Protein AF-A0AA43LNJ8-F1 (afdb_monomer_lite)

Foldseek 3Di:
DDPDDPDDDDDDDDDDPVVVVVLVVVCVVVVHDSVVSVVVVVVCCVVVVPDPVDDPDDPVVVVVVVVVVVVVVVVVVVVCCVPPVVVVVVVVVVVVVVVVVVVVVVVVVVVVVVVVVVVVVVVVVVVVVVVVVVVVVVVVVVVVVVVVVVVVVVVVVVVVVD

Radius of gyration: 56.56 Å; chains: 1; bounding box: 108×54×140 Å

pLDDT: mean 90.85, std 11.25, range [42.19, 98.62]

Sequence (162 aa):
MKDEAPKIIYTTVSIDKETGRLVEKICKRYSLKKSEVVKLAFLYLDKAHINPADAPESVKSELAKINKRQDDIIRFIRHYEEEQLNPMIRTSHSIAVKFDTAVGILTEKVNLEINTSKDNLVNVLKKLDEHFGKIAVVINNQSASLDKLSATIDNHSRTINS

Secondary structure (DSSP, 8-state):
----------------HHHHHHHHHHHHHHT--HHHHHHHHHHHHHHTT--TTS----HHHHHHHHHHHHHHHHHHHHHHIIIIIHHHHHHHHHHHHHHHHHHHHHHHHHHHHHHHHHHHHHHHHHHHHHHHHHHHHHHHHHHHHHHHHHHHHHHHHHHH--

Structure (mmCIF, N/CA/C/O backbone):
data_AF-A0AA43LNJ8-F1
#
_entry.id   AF-A0AA43LNJ8-F1
#
loop_
_atom_site.group_PDB
_atom_site.id
_atom_site.type_symbol
_atom_site.label_atom_id
_atom_site.label_alt_id
_atom_site.label_comp_id
_atom_site.label_asym_id
_atom_site.label_entity_id
_atom_site.label_seq_id
_atom_site.pdbx_PDB_ins_code
_atom_site.Cartn_x
_atom_site.Cartn_y
_atom_site.Cartn_z
_atom_site.occupancy
_atom_site.B_iso_or_equiv
_atom_site.auth_seq_id
_atom_site.auth_comp_id
_atom_site.auth_asym_id
_atom_site.auth_atom_id
_atom_site.pdbx_PDB_model_num
ATOM 1 N N . MET A 1 1 ? -52.717 43.009 35.129 1.00 42.19 1 MET A N 1
ATOM 2 C CA . MET A 1 1 ? -52.643 41.548 34.918 1.00 42.19 1 MET A CA 1
ATOM 3 C C . MET A 1 1 ? -52.090 40.962 36.205 1.00 42.19 1 MET A C 1
ATOM 5 O O . MET A 1 1 ? -51.057 41.439 36.649 1.00 42.19 1 MET A O 1
ATOM 9 N N . LYS A 1 2 ? -52.848 40.101 36.896 1.00 44.09 2 LYS A N 1
ATOM 10 C CA . LYS A 1 2 ? -52.420 39.501 38.169 1.00 44.09 2 LYS A CA 1
ATOM 11 C C . LYS A 1 2 ? -51.477 38.340 37.849 1.00 44.09 2 LYS A C 1
ATOM 13 O O . LYS A 1 2 ? -51.895 37.431 37.142 1.00 44.09 2 LYS A O 1
ATOM 18 N N . ASP A 1 3 ? -50.248 38.393 38.351 1.00 50.62 3 ASP A N 1
ATOM 19 C CA . ASP A 1 3 ? -49.346 37.239 38.391 1.00 50.62 3 ASP A CA 1
ATOM 20 C C . ASP A 1 3 ? -49.903 36.225 39.402 1.00 50.62 3 ASP A C 1
ATOM 22 O O . ASP A 1 3 ? -49.818 36.425 40.616 1.00 50.62 3 ASP A O 1
ATOM 26 N N . GLU A 1 4 ? -50.531 35.156 38.912 1.00 56.31 4 GLU A N 1
ATOM 27 C CA . GLU A 1 4 ? -50.859 33.990 39.732 1.00 56.31 4 GLU A CA 1
ATOM 28 C C . GLU A 1 4 ? -49.613 33.110 39.860 1.00 56.31 4 GLU A C 1
ATOM 30 O O . GLU A 1 4 ? -49.145 32.511 38.893 1.00 56.31 4 GLU A O 1
ATOM 35 N N . ALA A 1 5 ? -49.062 33.033 41.073 1.00 60.59 5 ALA A N 1
ATOM 36 C CA . ALA A 1 5 ? -47.968 32.123 41.382 1.00 60.59 5 ALA A CA 1
ATOM 37 C C . ALA A 1 5 ? -48.383 30.660 41.102 1.00 60.59 5 ALA A C 1
ATOM 39 O O . ALA A 1 5 ? -49.516 30.278 41.419 1.00 60.59 5 ALA A O 1
ATOM 40 N N . PRO A 1 6 ? -47.488 29.814 40.556 1.00 60.69 6 PRO A N 1
ATOM 41 C CA . PRO A 1 6 ? -47.814 28.429 40.238 1.00 60.69 6 PRO A CA 1
ATOM 42 C C . PRO A 1 6 ? -48.242 27.672 41.502 1.00 60.69 6 PRO A C 1
ATOM 44 O O . PRO A 1 6 ? -47.486 27.533 42.465 1.00 60.69 6 PRO A O 1
ATOM 47 N N . LYS A 1 7 ? -49.485 27.184 41.500 1.00 58.19 7 LYS A N 1
ATOM 48 C CA . LYS A 1 7 ? -50.092 26.446 42.610 1.00 58.19 7 LYS A CA 1
ATOM 49 C C . LYS A 1 7 ? -49.457 25.057 42.706 1.00 58.19 7 LYS A C 1
ATOM 51 O O . LYS A 1 7 ? -49.837 24.144 41.980 1.00 58.19 7 LYS A O 1
ATOM 56 N N . ILE A 1 8 ? -48.480 24.894 43.597 1.00 65.19 8 ILE A N 1
ATOM 57 C CA . ILE A 1 8 ? -47.869 23.587 43.875 1.00 65.19 8 ILE A CA 1
ATOM 58 C C . ILE A 1 8 ? -48.909 22.721 44.598 1.00 65.19 8 ILE A C 1
ATOM 60 O O . ILE A 1 8 ? -49.256 22.979 45.751 1.00 65.19 8 ILE A O 1
ATOM 64 N N . ILE A 1 9 ? -49.435 21.710 43.906 1.00 77.69 9 ILE A N 1
ATOM 65 C CA . ILE A 1 9 ? -50.361 20.725 44.471 1.00 77.69 9 ILE A CA 1
ATOM 66 C C . ILE A 1 9 ? -49.524 19.654 45.170 1.00 77.69 9 ILE A C 1
ATOM 68 O O . ILE A 1 9 ? -48.707 18.986 44.541 1.00 77.69 9 ILE A O 1
ATOM 72 N N . TYR A 1 10 ? -49.709 19.502 46.480 1.00 77.44 10 TYR A N 1
ATOM 73 C CA . TYR A 1 10 ? -49.045 18.452 47.247 1.00 77.44 10 TYR A CA 1
ATOM 74 C C . TYR A 1 10 ? -49.864 17.164 47.189 1.00 77.44 10 TYR A C 1
ATOM 76 O O . TYR A 1 10 ? -51.067 17.172 47.448 1.00 77.44 10 TYR A O 1
ATOM 84 N N . THR A 1 11 ? -49.198 16.051 46.892 1.00 80.38 11 THR A N 1
ATOM 85 C CA . THR A 1 11 ? -49.793 14.711 46.912 1.00 80.38 11 THR A CA 1
ATOM 86 C C . THR A 1 11 ? -49.076 13.859 47.950 1.00 80.38 11 THR A C 1
ATOM 88 O O . THR A 1 11 ? -47.846 13.841 48.008 1.00 80.38 11 THR A O 1
ATOM 91 N N . THR A 1 12 ? -49.844 13.156 48.780 1.00 83.00 12 THR A N 1
ATOM 92 C CA . THR A 1 12 ? -49.314 12.261 49.812 1.00 83.00 12 THR A CA 1
ATOM 93 C C . THR A 1 12 ? -49.263 10.836 49.278 1.00 83.00 12 THR A C 1
ATOM 95 O O . THR A 1 12 ? -50.269 10.326 48.792 1.00 83.00 12 THR A O 1
ATOM 98 N N . VAL A 1 13 ? -48.109 10.181 49.411 1.00 84.06 13 VAL A N 1
ATOM 99 C CA . VAL A 1 13 ? -47.935 8.752 49.120 1.00 84.06 13 VAL A CA 1
ATOM 100 C C . VAL A 1 13 ? -47.448 8.063 50.388 1.00 84.06 13 VAL A C 1
ATOM 102 O O . VAL A 1 13 ? -46.469 8.494 51.000 1.00 84.06 13 VAL A O 1
ATOM 105 N N . SER A 1 14 ? -48.140 7.004 50.800 1.00 87.62 14 SER A N 1
ATOM 106 C CA . SER A 1 14 ? -47.739 6.176 51.937 1.00 87.62 14 SER A CA 1
ATOM 107 C C . SER A 1 14 ? -46.812 5.059 51.465 1.00 87.62 14 SER A C 1
ATOM 109 O O . SER A 1 14 ? -47.103 4.391 50.478 1.00 87.62 14 SER A O 1
ATOM 111 N N . ILE A 1 15 ? -45.706 4.850 52.179 1.00 89.19 15 ILE A N 1
ATOM 112 C CA . ILE A 1 15 ? -44.756 3.757 51.935 1.00 89.19 15 ILE A CA 1
ATOM 113 C C . ILE A 1 15 ? -44.777 2.778 53.107 1.00 89.19 15 ILE A C 1
ATOM 115 O O . ILE A 1 15 ? -45.062 3.165 54.244 1.00 89.19 15 ILE A O 1
ATOM 119 N N . ASP A 1 16 ? -44.469 1.513 52.840 1.00 94.00 16 ASP A N 1
ATOM 120 C CA . ASP A 1 16 ? -44.362 0.488 53.871 1.00 94.00 16 ASP A CA 1
ATOM 121 C C . ASP A 1 16 ? -43.117 0.698 54.763 1.00 94.00 16 ASP A C 1
ATOM 123 O O . ASP A 1 16 ? -42.213 1.497 54.481 1.00 94.00 16 ASP A O 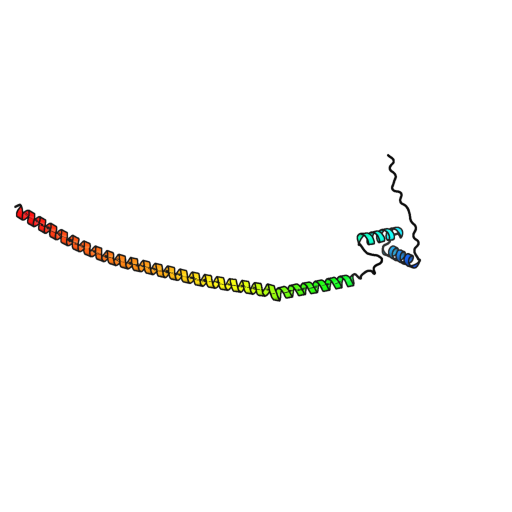1
ATOM 127 N N . LYS A 1 17 ? -43.066 -0.034 55.880 1.00 92.00 17 LYS A N 1
ATOM 128 C CA . LYS A 1 17 ? -41.992 0.102 56.875 1.00 92.00 17 LYS A CA 1
ATOM 129 C C . LYS A 1 17 ? -40.624 -0.352 56.354 1.00 92.00 17 LYS A C 1
ATOM 131 O O . LYS A 1 17 ? -39.615 0.167 56.829 1.00 92.00 17 LYS A O 1
ATOM 136 N N . GLU A 1 18 ? -40.555 -1.306 55.431 1.00 92.38 18 GLU A N 1
ATOM 137 C CA . GLU A 1 18 ? -39.290 -1.792 54.870 1.00 92.38 18 GLU A CA 1
ATOM 138 C C . GLU A 1 18 ? -38.701 -0.774 53.896 1.00 92.38 18 GLU A C 1
ATOM 140 O O . GLU A 1 18 ? -37.540 -0.379 54.048 1.00 92.38 18 GLU A O 1
ATOM 145 N N . THR A 1 19 ? -39.525 -0.245 52.990 1.00 88.75 19 THR A N 1
ATOM 146 C CA . THR A 1 19 ? -39.137 0.845 52.085 1.00 88.75 19 THR A CA 1
ATOM 147 C C . THR A 1 19 ? -38.721 2.090 52.873 1.00 88.75 19 THR A C 1
ATOM 149 O O . THR A 1 19 ? -37.694 2.706 52.580 1.00 88.75 19 THR A O 1
ATOM 152 N N . GLY A 1 20 ? -39.440 2.420 53.953 1.00 90.94 20 GLY A N 1
A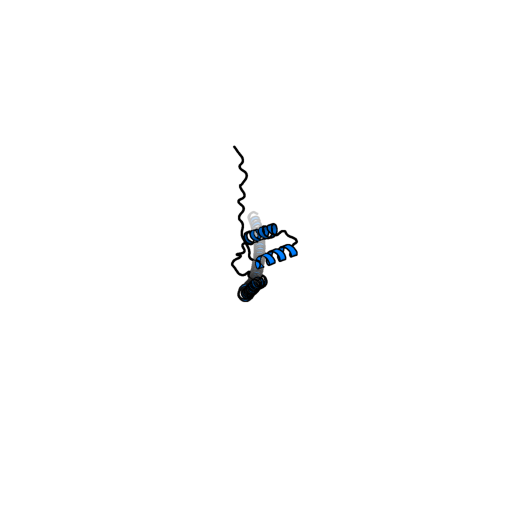TOM 153 C CA . GLY A 1 20 ? -39.067 3.509 54.860 1.00 90.94 20 GLY A CA 1
ATOM 154 C C . GLY A 1 20 ? -37.678 3.340 55.494 1.00 90.94 20 GLY A C 1
ATOM 155 O O . GLY A 1 20 ? -36.911 4.305 55.560 1.00 90.94 20 GLY A O 1
ATOM 156 N N . ARG A 1 21 ? -37.306 2.116 55.899 1.00 93.44 21 ARG A N 1
ATOM 157 C CA . ARG A 1 21 ? -35.960 1.809 56.424 1.00 93.44 21 ARG A CA 1
ATOM 158 C C . ARG A 1 21 ? -34.876 1.963 55.358 1.00 93.44 21 ARG A C 1
ATOM 160 O O . ARG A 1 21 ? -33.777 2.420 55.679 1.00 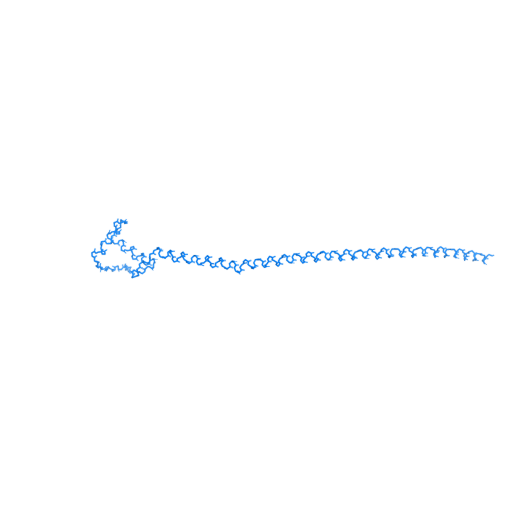93.44 21 ARG A O 1
ATOM 167 N N . LEU A 1 22 ? -35.162 1.600 54.106 1.00 91.06 22 LEU A N 1
ATOM 168 C CA . LEU A 1 22 ? -34.226 1.777 52.992 1.00 91.06 22 LEU A CA 1
ATOM 169 C C . LEU A 1 22 ? -33.923 3.264 52.768 1.00 91.06 22 LEU A C 1
ATOM 171 O O . LEU A 1 22 ? -32.754 3.652 52.706 1.00 91.06 22 LEU A O 1
ATOM 175 N N . VAL A 1 23 ? -34.968 4.098 52.735 1.00 91.06 23 VAL A N 1
ATOM 176 C CA . VAL A 1 23 ? -34.829 5.557 52.626 1.00 91.06 23 VAL A CA 1
ATOM 177 C C . VAL A 1 23 ? -34.000 6.095 53.791 1.00 91.06 23 VAL A C 1
ATOM 179 O O . VAL A 1 23 ? -33.053 6.842 53.570 1.00 91.06 23 VAL A O 1
ATOM 182 N N . GLU A 1 24 ? -34.264 5.661 55.027 1.00 91.56 24 GLU A N 1
ATOM 183 C CA . GLU A 1 24 ? -33.464 6.067 56.191 1.00 91.56 24 GLU A CA 1
ATOM 184 C C . GLU A 1 24 ? -31.993 5.647 56.103 1.00 91.56 24 GLU A C 1
ATOM 186 O O . GLU A 1 24 ? -31.113 6.417 56.491 1.00 91.56 24 GLU A O 1
ATOM 191 N N . LYS A 1 25 ? -31.700 4.456 55.572 1.00 94.50 25 LYS A N 1
ATOM 192 C CA . LYS A 1 25 ? -30.325 3.988 55.356 1.00 94.50 25 LYS A CA 1
ATOM 193 C C . LYS A 1 25 ? -29.581 4.875 54.356 1.00 94.50 25 LYS A C 1
ATOM 195 O O . LYS A 1 25 ? -28.413 5.189 54.579 1.00 94.50 25 LYS A O 1
ATOM 200 N N . ILE A 1 26 ? -30.248 5.291 53.280 1.00 91.69 26 ILE A N 1
ATOM 201 C CA . ILE A 1 26 ? -29.692 6.206 52.272 1.00 91.69 26 ILE A CA 1
ATOM 202 C C . ILE A 1 26 ? -29.499 7.603 52.873 1.00 91.69 26 ILE A C 1
ATOM 204 O O . ILE A 1 26 ? -28.412 8.166 52.750 1.00 91.69 26 ILE A O 1
ATOM 208 N N . CYS A 1 27 ? -30.496 8.115 53.604 1.00 92.94 27 CYS A N 1
ATOM 209 C CA . CYS A 1 27 ? -30.404 9.385 54.328 1.00 92.94 27 CYS A CA 1
ATOM 210 C C . CYS A 1 27 ? -29.201 9.413 55.280 1.00 92.94 27 CYS A C 1
ATOM 212 O O . CYS A 1 27 ? -28.470 10.395 55.297 1.00 92.94 27 CYS A O 1
ATOM 214 N N . LYS A 1 28 ? -28.958 8.332 56.037 1.00 94.62 28 LYS A N 1
ATOM 215 C CA . LYS A 1 28 ? -27.797 8.220 56.937 1.00 94.62 28 LYS A CA 1
ATOM 216 C C . LYS A 1 28 ? -26.468 8.139 56.188 1.00 94.62 28 LYS A C 1
ATOM 218 O O . LYS A 1 28 ? -25.499 8.738 56.631 1.00 94.62 28 LYS A O 1
ATOM 223 N N . ARG A 1 29 ? -26.407 7.401 55.072 1.00 94.44 29 ARG A N 1
ATOM 224 C CA . ARG A 1 29 ? -25.170 7.214 54.291 1.00 94.44 29 ARG A CA 1
ATOM 225 C C . ARG A 1 29 ? -24.671 8.519 53.674 1.00 94.44 29 ARG A C 1
ATOM 227 O O . ARG A 1 29 ? -23.469 8.746 53.647 1.00 94.44 29 ARG A O 1
ATOM 234 N N . TYR A 1 30 ? -25.588 9.332 53.159 1.00 93.25 30 TYR A N 1
ATOM 235 C CA . TYR A 1 30 ? -25.255 10.559 52.434 1.00 93.25 30 TYR A CA 1
ATOM 236 C C . TYR A 1 30 ? -25.576 11.837 53.222 1.00 93.25 30 TYR A C 1
ATOM 238 O O . TYR A 1 30 ? -25.419 12.927 52.687 1.00 93.25 30 TYR A O 1
ATOM 246 N N . SER A 1 31 ? -26.015 11.718 54.480 1.00 92.06 31 SER A N 1
ATOM 247 C CA . SER A 1 31 ? -26.408 12.843 55.347 1.00 92.06 31 SER A CA 1
ATOM 248 C C . SER A 1 31 ? -27.488 13.750 54.738 1.00 92.06 31 SER A C 1
ATOM 250 O O . SER A 1 31 ? -27.439 14.971 54.867 1.00 92.06 31 SER A O 1
ATOM 252 N N . LEU A 1 32 ? -28.484 13.151 54.080 1.00 92.69 32 LEU A N 1
ATOM 253 C CA . LEU A 1 32 ? -29.558 13.859 53.374 1.00 92.69 32 LEU A CA 1
ATOM 254 C C . LEU A 1 32 ? -30.899 13.753 54.108 1.00 92.69 32 LEU A C 1
ATOM 256 O O . LEU A 1 32 ? -31.184 12.772 54.800 1.00 92.69 32 LEU A O 1
ATOM 260 N N . LYS A 1 33 ? -31.770 14.754 53.924 1.00 92.62 33 LYS A N 1
ATOM 261 C CA . LYS A 1 33 ? -33.150 14.713 54.439 1.00 92.62 33 LYS A CA 1
ATOM 262 C C . LYS A 1 33 ? -34.008 13.769 53.592 1.00 92.62 33 LYS A C 1
ATOM 264 O O . LYS A 1 33 ? -33.819 13.665 52.383 1.00 92.62 33 LYS A O 1
ATOM 269 N N . LYS A 1 34 ? -35.029 13.148 54.199 1.00 89.25 34 LYS A N 1
ATOM 270 C CA . LYS A 1 34 ? -35.951 12.223 53.499 1.00 89.25 34 LYS A CA 1
ATOM 271 C C . LYS A 1 34 ? -36.578 12.853 52.247 1.00 89.25 34 LYS A C 1
ATOM 273 O O . LYS A 1 34 ? -36.621 12.220 51.201 1.00 89.25 34 LYS A O 1
ATOM 278 N N . SER A 1 35 ? -37.011 14.111 52.335 1.00 86.88 35 SER A N 1
ATOM 279 C CA . SER A 1 35 ? -37.593 14.845 51.204 1.00 86.88 35 SER A CA 1
ATOM 280 C C . SER A 1 35 ? -36.596 15.113 50.072 1.00 86.88 35 SER A C 1
ATOM 282 O O . SER A 1 35 ? -36.989 15.177 48.911 1.00 86.88 35 SER A O 1
ATOM 284 N N . GLU A 1 36 ? -35.315 15.262 50.394 1.00 89.19 36 GLU A N 1
ATOM 285 C CA . GLU A 1 36 ? -34.249 15.541 49.433 1.00 89.19 36 GLU A CA 1
ATOM 286 C C . GLU A 1 36 ? -33.809 14.272 48.703 1.00 89.19 36 GLU A C 1
ATOM 288 O O . GLU A 1 36 ? -33.701 14.283 47.481 1.00 89.19 36 GLU A O 1
ATOM 293 N N . VAL A 1 37 ? -33.683 13.154 49.427 1.00 90.75 37 VAL A N 1
ATOM 294 C CA . VAL A 1 37 ? -33.419 11.834 48.833 1.00 90.75 37 VAL A CA 1
ATOM 295 C C . VAL A 1 37 ? -34.495 11.467 47.817 1.00 90.75 37 VAL A C 1
ATOM 297 O O . VAL A 1 37 ? -34.165 11.025 46.722 1.00 90.75 37 VAL A O 1
ATOM 300 N N . VAL A 1 38 ? -35.772 11.692 48.141 1.00 90.00 38 VAL A N 1
ATOM 301 C CA . VAL A 1 38 ? -36.882 11.387 47.227 1.00 90.00 38 VAL A CA 1
ATOM 302 C C . VAL A 1 38 ? -36.812 12.254 45.965 1.00 90.00 38 VAL A C 1
ATOM 304 O O . VAL A 1 38 ? -36.895 11.722 44.861 1.00 90.00 38 VAL A O 1
ATOM 307 N N . LYS A 1 39 ? -36.587 13.570 46.101 1.00 90.31 39 LYS A N 1
ATOM 308 C CA . LYS A 1 39 ? -36.425 14.470 44.944 1.00 90.31 39 LYS A CA 1
ATOM 309 C C . LYS A 1 39 ? -35.251 14.060 44.055 1.00 90.31 39 LYS A C 1
ATOM 311 O O . LYS A 1 39 ? -35.406 13.992 42.839 1.00 90.31 39 LYS A O 1
ATOM 316 N N . LEU A 1 40 ? -34.094 13.780 44.655 1.00 91.00 40 LEU A N 1
ATOM 317 C CA . LEU A 1 40 ? -32.891 13.383 43.926 1.00 91.00 40 LEU A CA 1
ATOM 318 C C . LEU A 1 40 ? -33.045 12.014 43.263 1.00 91.00 40 LEU A C 1
ATOM 320 O O . LEU A 1 40 ? -32.561 11.842 42.152 1.00 91.00 40 LEU A O 1
ATOM 324 N N . ALA A 1 41 ? -33.740 11.067 43.895 1.00 90.50 41 ALA A N 1
ATOM 325 C CA . ALA A 1 41 ? -33.994 9.751 43.319 1.00 90.50 41 ALA A CA 1
ATOM 326 C C . ALA A 1 41 ? -34.845 9.845 42.046 1.00 90.50 41 ALA A C 1
ATOM 328 O O . ALA A 1 41 ? -34.451 9.305 41.018 1.00 90.50 41 ALA A O 1
ATOM 329 N N . PHE A 1 42 ? -35.961 10.582 42.074 1.00 89.56 42 PHE A N 1
ATOM 330 C CA . PHE A 1 42 ? -36.781 10.777 40.873 1.00 89.56 42 PHE A CA 1
ATOM 331 C C . PHE A 1 42 ? -36.041 11.561 39.786 1.00 89.56 42 PHE A C 1
ATOM 333 O O . PHE A 1 42 ? -36.104 11.186 38.620 1.00 89.56 42 PHE A O 1
ATOM 340 N N . LEU A 1 43 ? -35.278 12.593 40.164 1.00 91.12 43 LEU A N 1
ATOM 341 C CA . LEU A 1 43 ? -34.443 13.330 39.215 1.00 91.12 43 LEU A CA 1
ATOM 342 C C . LEU A 1 43 ? -33.356 12.438 38.596 1.00 91.12 43 LEU A C 1
ATOM 344 O O . LEU A 1 43 ? -33.018 12.606 37.430 1.00 91.12 43 LEU A O 1
ATOM 348 N N . TYR A 1 44 ? -32.797 11.505 39.367 1.00 89.88 44 TYR A N 1
ATOM 349 C CA . TYR A 1 44 ? -31.807 10.550 38.884 1.00 89.88 44 TYR A CA 1
ATOM 350 C C . TYR A 1 44 ? -32.426 9.547 37.911 1.00 89.88 44 TYR A C 1
ATOM 352 O O . TYR A 1 44 ? -31.844 9.324 36.860 1.00 89.88 44 TYR A O 1
ATOM 360 N N . LEU A 1 45 ? -33.606 8.995 38.214 1.00 89.25 45 LEU A N 1
ATOM 361 C CA . LEU A 1 45 ? -34.320 8.096 37.299 1.00 89.25 45 LEU A CA 1
ATOM 362 C C . LEU A 1 45 ? -34.618 8.778 35.957 1.00 89.25 45 LEU A C 1
ATOM 364 O O . LEU A 1 45 ? -34.348 8.197 34.909 1.00 89.25 45 LEU A O 1
ATOM 368 N N . ASP A 1 46 ? -35.101 10.023 36.003 1.00 87.19 46 ASP A N 1
ATOM 369 C CA . ASP A 1 46 ? -35.413 10.823 34.815 1.00 87.19 46 ASP A CA 1
ATOM 370 C C . ASP A 1 46 ? -34.152 11.149 33.997 1.00 87.19 46 ASP A C 1
ATOM 372 O O . ASP A 1 46 ? -34.079 10.853 32.805 1.00 87.19 46 ASP A O 1
ATOM 376 N N . LYS A 1 47 ? -33.102 11.669 34.650 1.00 89.25 47 LYS A N 1
ATOM 377 C CA . LYS A 1 47 ? -31.850 12.057 33.977 1.00 89.25 47 LYS A CA 1
ATOM 378 C C . LYS A 1 47 ? -31.002 10.881 33.501 1.00 89.25 47 LYS A C 1
ATOM 380 O O . LYS A 1 47 ? -30.284 11.023 32.518 1.00 89.25 47 LYS A O 1
ATOM 385 N N . ALA A 1 48 ? -31.015 9.763 34.221 1.00 84.81 48 ALA A N 1
ATOM 386 C CA . ALA A 1 48 ? -30.263 8.565 33.857 1.00 84.81 48 ALA A CA 1
ATOM 387 C C . ALA A 1 48 ? -31.061 7.632 32.932 1.00 84.81 48 ALA A C 1
ATOM 389 O O . ALA A 1 48 ? -30.528 6.601 32.528 1.00 84.81 48 ALA A O 1
ATOM 390 N N . HIS A 1 49 ? -32.315 7.980 32.610 1.00 82.81 49 HIS A N 1
ATOM 391 C CA . HIS A 1 49 ? -33.232 7.169 31.806 1.00 82.81 49 HIS A CA 1
ATOM 392 C C . HIS A 1 49 ? -33.344 5.716 32.306 1.00 82.81 49 HIS A C 1
ATOM 394 O O . HIS A 1 49 ? -33.395 4.773 31.519 1.00 82.81 49 HIS A O 1
ATOM 400 N N . ILE A 1 50 ? -33.364 5.531 33.631 1.00 83.75 50 ILE A N 1
ATOM 401 C CA . ILE A 1 50 ? -33.446 4.210 34.266 1.00 83.75 50 ILE A CA 1
ATOM 402 C C . ILE A 1 50 ? -34.912 3.864 34.502 1.00 83.75 50 ILE A C 1
ATOM 404 O O . ILE A 1 50 ? -35.628 4.610 35.170 1.00 83.75 50 ILE A O 1
ATOM 408 N N . ASN A 1 51 ? -35.339 2.697 34.020 1.00 83.38 51 ASN A N 1
ATOM 409 C CA . ASN A 1 51 ? -36.651 2.153 34.334 1.00 83.38 51 ASN A CA 1
ATOM 410 C C . ASN A 1 51 ? -36.633 1.501 35.731 1.00 83.38 51 ASN A C 1
ATOM 412 O O . ASN A 1 51 ? -35.977 0.476 35.906 1.00 83.38 51 ASN A O 1
ATOM 416 N N . PRO A 1 52 ? -37.353 2.039 36.732 1.00 82.44 52 PRO A N 1
ATOM 417 C CA . PRO A 1 52 ? -37.381 1.462 38.076 1.00 82.44 52 PRO A CA 1
ATOM 418 C C . PRO A 1 52 ? -38.114 0.111 38.154 1.00 82.44 52 PRO A C 1
ATOM 420 O O . PRO A 1 52 ? -38.027 -0.551 39.187 1.00 82.44 52 PRO A O 1
ATOM 423 N N . ALA A 1 53 ? -38.847 -0.289 37.106 1.00 80.19 53 ALA A N 1
ATOM 424 C CA . ALA A 1 53 ? -39.483 -1.603 37.016 1.00 80.19 53 ALA A CA 1
ATOM 425 C C . ALA A 1 53 ? -38.528 -2.701 36.519 1.00 80.19 53 ALA A C 1
ATOM 427 O O . ALA A 1 53 ? -38.766 -3.877 36.795 1.00 80.19 53 ALA A O 1
ATOM 428 N N . ASP A 1 54 ? -37.452 -2.329 35.820 1.00 77.44 54 ASP A N 1
ATOM 429 C CA . ASP A 1 54 ? -36.456 -3.284 35.348 1.00 77.44 54 ASP A CA 1
ATOM 430 C C . ASP A 1 54 ? -35.446 -3.566 36.460 1.00 77.44 54 ASP A C 1
ATOM 432 O O . ASP A 1 54 ? -34.985 -2.666 37.169 1.00 77.44 54 ASP A O 1
ATOM 436 N N . ALA A 1 55 ? -35.089 -4.841 36.628 1.00 71.19 55 ALA A N 1
ATOM 437 C CA . ALA A 1 55 ? -34.025 -5.205 37.549 1.00 71.19 55 ALA A CA 1
ATOM 438 C C . ALA A 1 55 ? -32.741 -4.475 37.114 1.00 71.19 55 ALA A C 1
ATOM 440 O O . ALA A 1 55 ? -32.382 -4.558 35.938 1.00 71.19 55 ALA A O 1
ATOM 441 N N . PRO A 1 56 ? -32.039 -3.770 38.020 1.00 66.69 56 PRO A N 1
ATOM 442 C CA . PRO A 1 56 ? -30.844 -3.033 37.644 1.00 66.69 56 PRO A CA 1
ATOM 443 C C . PRO A 1 56 ? -29.816 -4.011 37.070 1.00 66.69 56 PRO A C 1
ATOM 445 O O . PRO A 1 56 ? -29.294 -4.865 37.796 1.00 66.69 56 PRO A O 1
ATOM 448 N N . GLU A 1 57 ? -29.530 -3.904 35.767 1.00 67.50 57 GLU A N 1
ATOM 449 C CA . GLU A 1 57 ? -28.449 -4.674 35.162 1.00 67.50 57 GLU A CA 1
ATOM 450 C C . GLU A 1 57 ? -27.153 -4.292 35.881 1.00 67.50 57 GLU A C 1
ATOM 452 O O . GLU A 1 57 ? -26.800 -3.120 36.038 1.00 67.50 57 GLU A O 1
ATOM 457 N N . SER A 1 58 ? -26.454 -5.297 36.407 1.00 78.38 58 SER A N 1
ATOM 458 C CA . SER A 1 58 ? -25.229 -5.050 37.155 1.00 78.38 58 SER A CA 1
ATOM 459 C C . SER A 1 58 ? -24.211 -4.384 36.233 1.00 78.38 58 SER A C 1
ATOM 461 O O . SER A 1 58 ? -23.940 -4.904 35.150 1.00 78.38 58 SER A O 1
ATOM 463 N N . VAL A 1 59 ? -23.564 -3.307 36.691 1.00 78.69 59 VAL A N 1
ATOM 464 C CA . VAL A 1 59 ? -22.440 -2.654 35.987 1.00 78.69 59 VAL A CA 1
ATOM 465 C C . VAL A 1 59 ? -21.395 -3.681 35.526 1.00 78.69 59 VAL A C 1
ATOM 467 O O . VAL A 1 59 ? -20.820 -3.563 34.450 1.00 78.69 59 VAL A O 1
ATOM 470 N N . LYS A 1 60 ? -21.202 -4.755 36.302 1.00 84.31 60 LYS A N 1
ATOM 471 C CA . LYS A 1 60 ? -20.321 -5.876 35.953 1.00 84.31 60 LYS A CA 1
ATOM 472 C C . LYS A 1 60 ? -20.759 -6.617 34.682 1.00 84.31 60 LYS A C 1
ATOM 474 O O . LYS A 1 60 ? -19.907 -7.028 33.903 1.00 84.31 60 LYS A O 1
ATOM 479 N N . SER A 1 61 ? -22.063 -6.812 34.486 1.00 84.94 61 SER A N 1
ATOM 480 C CA . SER A 1 61 ? -22.611 -7.491 33.305 1.00 84.94 61 SER A CA 1
ATOM 481 C C . SER A 1 61 ? -22.512 -6.629 32.046 1.00 84.94 61 SER A C 1
ATOM 483 O O . SER A 1 61 ? -22.104 -7.138 31.005 1.00 84.94 61 SER A O 1
ATOM 485 N N . GLU A 1 62 ? -22.754 -5.323 32.158 1.00 86.00 62 GLU A N 1
ATOM 486 C CA . GLU A 1 62 ? -22.564 -4.367 31.061 1.00 86.00 62 GLU A CA 1
ATOM 487 C C . GLU A 1 62 ? -21.096 -4.286 30.629 1.00 86.00 62 GLU A C 1
ATOM 489 O O . GLU A 1 62 ? -20.780 -4.423 29.447 1.00 86.00 62 GLU A O 1
ATOM 494 N N . LEU A 1 63 ? -20.173 -4.191 31.592 1.00 90.12 63 LEU A N 1
ATOM 495 C CA . LEU A 1 63 ? -18.735 -4.236 31.312 1.00 90.12 63 LEU A CA 1
ATOM 496 C C . LEU A 1 63 ? -18.319 -5.547 30.633 1.00 90.12 63 LEU A C 1
ATOM 498 O O . LEU A 1 63 ? -17.515 -5.529 29.706 1.00 90.12 63 LEU A O 1
ATOM 502 N N . ALA A 1 64 ? -18.891 -6.683 31.039 1.00 91.81 64 ALA A N 1
ATOM 503 C CA . ALA A 1 64 ? -18.616 -7.964 30.391 1.00 91.81 64 ALA A CA 1
ATOM 504 C C . ALA A 1 64 ? -19.122 -8.008 28.936 1.00 91.81 64 ALA A C 1
ATOM 506 O O . ALA A 1 64 ? -18.408 -8.500 28.059 1.00 91.81 64 ALA A O 1
ATOM 507 N N . LYS A 1 65 ? -20.318 -7.465 28.654 1.00 92.75 65 LYS A N 1
ATOM 508 C CA . LYS A 1 65 ? -20.849 -7.343 27.284 1.00 92.75 65 LYS A CA 1
ATOM 509 C C . LYS A 1 65 ? -19.949 -6.446 26.424 1.00 92.75 65 LYS A C 1
ATOM 511 O O . LYS A 1 65 ? -19.654 -6.800 25.282 1.00 92.75 65 LYS A O 1
ATOM 516 N N . ILE A 1 66 ? -19.494 -5.314 26.967 1.00 94.38 66 ILE A N 1
ATOM 517 C CA . ILE A 1 66 ? -18.588 -4.381 26.278 1.00 94.38 66 ILE A CA 1
ATOM 518 C C . ILE A 1 66 ? -17.246 -5.051 25.976 1.00 94.38 66 ILE A C 1
ATOM 520 O O . ILE A 1 66 ? -16.812 -5.017 24.827 1.00 94.38 66 ILE A O 1
ATOM 524 N N . ASN A 1 67 ? -16.629 -5.714 26.956 1.00 94.88 67 ASN A N 1
ATOM 525 C CA . ASN A 1 67 ? -15.349 -6.402 26.766 1.00 94.88 67 ASN A CA 1
ATOM 526 C C . ASN A 1 67 ? -15.444 -7.485 25.687 1.00 94.88 67 ASN A C 1
ATOM 528 O O . ASN A 1 67 ? -14.604 -7.540 24.797 1.00 94.88 67 ASN A O 1
ATOM 532 N N . LYS A 1 68 ? -16.520 -8.282 25.689 1.00 96.56 68 LYS A N 1
ATOM 533 C CA . LYS A 1 68 ? -16.740 -9.286 24.642 1.00 96.56 68 LYS A CA 1
ATOM 534 C C . LYS A 1 68 ? -16.826 -8.653 23.248 1.00 96.56 68 LYS A C 1
ATOM 536 O O . LYS A 1 68 ? -16.222 -9.154 22.306 1.00 96.56 68 LYS A O 1
ATOM 541 N N . ARG A 1 69 ? -17.544 -7.532 23.114 1.00 97.00 69 ARG A N 1
ATOM 542 C CA . ARG A 1 69 ? -17.628 -6.791 21.842 1.00 97.00 69 ARG A CA 1
ATOM 543 C C . ARG A 1 69 ? -16.270 -6.233 21.419 1.00 97.00 69 ARG A C 1
ATOM 545 O O . ARG A 1 69 ? -15.965 -6.259 20.232 1.00 97.00 69 ARG A O 1
ATOM 552 N N . GLN A 1 70 ? -15.462 -5.748 22.361 1.00 98.31 70 GLN A N 1
ATOM 553 C CA . GLN A 1 70 ? -14.099 -5.299 22.075 1.00 98.31 70 GLN A CA 1
ATOM 554 C C . GLN A 1 70 ? -13.229 -6.450 21.567 1.00 98.31 70 GLN A C 1
ATOM 556 O O . GLN A 1 70 ? -12.574 -6.292 20.540 1.00 98.31 70 GLN A O 1
ATOM 561 N N . ASP A 1 71 ? -13.278 -7.615 22.214 1.00 98.31 71 ASP A N 1
ATOM 562 C CA . ASP A 1 71 ? -12.542 -8.804 21.774 1.00 98.31 71 ASP A CA 1
ATOM 563 C C . ASP A 1 71 ? -12.953 -9.240 20.363 1.00 98.31 71 ASP A C 1
ATOM 565 O O . ASP A 1 71 ? -12.103 -9.582 19.538 1.00 98.31 71 ASP A O 1
ATOM 569 N N . ASP A 1 72 ? -14.252 -9.198 20.061 1.00 98.12 72 ASP A N 1
ATOM 570 C CA . ASP A 1 72 ? -14.776 -9.530 18.737 1.00 98.12 72 ASP A CA 1
ATOM 571 C C . ASP A 1 72 ? -14.311 -8.522 17.670 1.00 98.12 72 ASP A C 1
ATOM 573 O O . ASP A 1 72 ? -13.911 -8.933 16.579 1.00 98.12 72 ASP A O 1
ATOM 577 N N . ILE A 1 73 ? -14.282 -7.222 17.987 1.00 98.31 73 ILE A N 1
ATOM 578 C CA . ILE A 1 73 ? -13.754 -6.176 17.094 1.00 98.31 73 ILE A CA 1
ATOM 579 C C . ILE A 1 73 ? -12.255 -6.370 16.852 1.00 98.31 73 ILE A C 1
ATOM 581 O O . ILE A 1 73 ? -11.808 -6.326 15.708 1.00 98.31 73 ILE A O 1
ATOM 585 N N . ILE A 1 74 ? -11.473 -6.621 17.905 1.00 98.25 74 ILE A N 1
ATOM 586 C CA . ILE A 1 74 ? -10.030 -6.869 17.785 1.00 98.25 74 ILE A CA 1
ATOM 587 C C . ILE A 1 74 ? -9.783 -8.094 16.901 1.00 98.25 74 ILE A C 1
ATOM 589 O O . ILE A 1 74 ? -8.914 -8.063 16.029 1.00 98.25 74 ILE A O 1
ATOM 593 N N . ARG A 1 75 ? -10.564 -9.164 17.091 1.00 98.44 75 ARG A N 1
ATOM 594 C CA . ARG A 1 75 ? -10.470 -10.373 16.267 1.00 98.44 75 ARG A CA 1
ATOM 595 C C . ARG A 1 75 ? -10.803 -10.088 14.806 1.00 98.44 75 ARG A C 1
ATOM 597 O O . ARG A 1 75 ? -10.084 -10.556 13.930 1.00 98.44 75 ARG A O 1
ATOM 604 N N . PHE A 1 76 ? -11.853 -9.310 14.549 1.00 98.25 76 PHE A N 1
ATOM 605 C CA . PHE A 1 76 ? -12.229 -8.903 13.198 1.00 98.25 76 PHE A CA 1
ATOM 606 C C . PHE A 1 76 ? -11.113 -8.110 12.507 1.00 98.25 76 PHE A C 1
ATOM 608 O O . PHE A 1 76 ? -10.762 -8.429 11.375 1.00 98.25 76 PHE A O 1
ATOM 615 N N . ILE A 1 77 ? -10.525 -7.124 13.195 1.00 98.31 77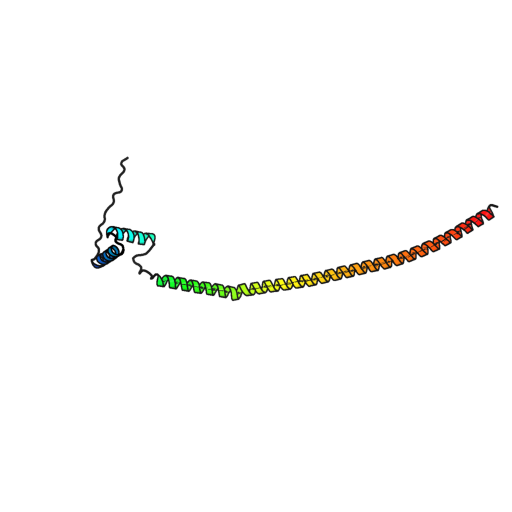 ILE A N 1
ATOM 616 C CA . ILE A 1 77 ? -9.441 -6.299 12.643 1.00 98.31 77 ILE A CA 1
ATOM 617 C C . ILE A 1 77 ? -8.242 -7.171 12.279 1.00 98.31 77 ILE A C 1
ATOM 619 O O . ILE A 1 77 ? -7.788 -7.114 11.142 1.00 98.31 77 ILE A O 1
ATOM 623 N N . ARG A 1 78 ? -7.783 -8.031 13.197 1.00 98.31 78 ARG A N 1
ATOM 624 C CA . ARG A 1 78 ? -6.643 -8.926 12.936 1.00 98.31 78 ARG A CA 1
ATOM 625 C C . ARG A 1 78 ? -6.899 -9.850 11.754 1.00 98.31 78 ARG A C 1
ATOM 627 O O . ARG A 1 78 ? -6.053 -9.973 10.879 1.00 98.31 78 ARG A O 1
ATOM 634 N N . HIS A 1 79 ? -8.087 -10.447 11.697 1.00 98.38 79 HIS A N 1
ATOM 635 C CA . HIS A 1 79 ? -8.458 -11.320 10.592 1.00 98.38 79 HIS A CA 1
ATOM 636 C C . HIS A 1 79 ? -8.473 -10.572 9.251 1.00 98.38 79 HIS A C 1
ATOM 638 O O . HIS A 1 79 ? -7.943 -11.066 8.261 1.00 98.38 79 HIS A O 1
ATOM 644 N N . TYR A 1 80 ? -9.025 -9.356 9.216 1.00 98.38 80 TYR A N 1
ATOM 645 C CA . TYR A 1 80 ? -9.019 -8.526 8.013 1.00 98.38 80 TYR A CA 1
ATOM 646 C C . TYR A 1 80 ? -7.600 -8.100 7.606 1.00 98.38 80 TYR A C 1
ATOM 648 O O . TYR A 1 80 ? -7.256 -8.109 6.423 1.00 98.38 80 TYR A O 1
ATOM 656 N N . GLU A 1 81 ? -6.757 -7.743 8.574 1.00 98.00 81 GLU A N 1
ATOM 657 C CA . GLU A 1 81 ? -5.359 -7.401 8.326 1.00 98.00 81 GLU A CA 1
ATOM 658 C C . GLU A 1 81 ? -4.592 -8.580 7.719 1.00 98.00 81 GLU A C 1
ATOM 660 O O . GLU A 1 81 ? -3.881 -8.412 6.728 1.00 98.00 81 GLU A O 1
ATOM 665 N N . GLU A 1 82 ? -4.758 -9.776 8.278 1.00 97.62 82 GLU A N 1
ATOM 666 C CA . GLU A 1 82 ? -4.090 -11.000 7.834 1.00 97.62 82 GLU A CA 1
ATOM 667 C C . GLU A 1 82 ? -4.560 -11.461 6.449 1.00 97.62 82 GLU A C 1
ATOM 669 O O . GLU A 1 82 ? -3.718 -11.713 5.582 1.00 97.62 82 GLU A O 1
ATOM 674 N N . GLU A 1 83 ? -5.874 -11.512 6.221 1.00 97.25 83 GLU A N 1
ATOM 675 C CA . GLU A 1 83 ? -6.461 -12.097 5.009 1.00 97.25 83 GLU A CA 1
ATOM 676 C C . GLU A 1 83 ? -6.574 -11.115 3.839 1.00 97.25 83 GLU A C 1
ATOM 678 O O . GLU A 1 83 ? -6.566 -11.537 2.684 1.00 97.25 83 GLU A O 1
ATOM 683 N N . GLN A 1 84 ? -6.696 -9.811 4.103 1.00 95.94 84 GLN A N 1
ATOM 684 C CA . GLN A 1 84 ? -6.970 -8.813 3.061 1.00 95.94 84 GLN A CA 1
ATOM 685 C C . GLN A 1 84 ? -5.857 -7.769 2.964 1.00 95.94 84 GLN A C 1
ATOM 687 O O . GLN A 1 84 ? -5.224 -7.622 1.913 1.00 95.94 84 GLN A O 1
ATOM 692 N N . LEU A 1 85 ? -5.573 -7.056 4.058 1.00 97.62 85 LEU A N 1
ATOM 693 C CA . LEU A 1 85 ? -4.682 -5.892 4.012 1.00 97.62 85 LEU A CA 1
ATOM 694 C C . LEU A 1 85 ? -3.224 -6.282 3.723 1.00 97.62 85 LEU A C 1
ATOM 696 O O . LEU A 1 85 ? -2.597 -5.727 2.820 1.00 97.62 85 LEU A O 1
ATOM 700 N N . ASN A 1 86 ? -2.686 -7.262 4.449 1.00 98.06 86 ASN A N 1
ATOM 701 C CA . ASN A 1 86 ? -1.299 -7.701 4.313 1.00 98.06 86 ASN A CA 1
ATOM 702 C C . ASN A 1 86 ? -0.997 -8.297 2.922 1.00 98.06 86 ASN A C 1
ATOM 704 O O . ASN A 1 86 ? 0.028 -7.935 2.332 1.00 98.06 86 ASN A O 1
ATOM 708 N N . PRO A 1 87 ? -1.848 -9.168 2.340 1.00 98.25 87 PRO A N 1
ATOM 709 C CA . PRO A 1 87 ? -1.693 -9.618 0.958 1.00 98.25 87 PRO A CA 1
ATOM 710 C C . PRO A 1 87 ? -1.727 -8.479 -0.061 1.00 98.25 87 PRO A C 1
ATOM 712 O O . PRO A 1 87 ? -0.922 -8.475 -0.996 1.00 98.25 87 PRO A O 1
ATOM 715 N N . MET A 1 88 ? -2.607 -7.492 0.126 1.00 98.31 88 MET A N 1
ATOM 716 C CA . MET A 1 88 ? -2.683 -6.332 -0.760 1.00 98.31 88 MET A CA 1
ATOM 717 C C . MET A 1 88 ? -1.394 -5.504 -0.701 1.00 98.31 88 MET A C 1
ATOM 719 O O . MET A 1 88 ? -0.834 -5.183 -1.746 1.00 98.31 88 MET A O 1
ATOM 723 N N . ILE A 1 89 ? -0.860 -5.243 0.498 1.00 98.06 89 ILE A N 1
ATOM 724 C CA . ILE A 1 89 ? 0.428 -4.552 0.678 1.00 98.06 89 ILE A CA 1
ATOM 725 C C . ILE A 1 89 ? 1.558 -5.315 -0.026 1.00 98.06 89 ILE A C 1
ATOM 727 O O . ILE A 1 89 ? 2.334 -4.718 -0.774 1.00 98.06 89 ILE A O 1
ATOM 731 N N . ARG A 1 90 ? 1.630 -6.642 0.152 1.00 97.88 90 ARG A N 1
ATOM 732 C CA . ARG A 1 90 ? 2.630 -7.489 -0.522 1.00 97.88 90 ARG A CA 1
ATOM 733 C C . ARG A 1 90 ? 2.499 -7.441 -2.042 1.00 97.88 90 ARG A C 1
ATOM 735 O O . ARG A 1 90 ? 3.508 -7.356 -2.741 1.00 97.88 90 ARG A O 1
ATOM 742 N N . THR A 1 91 ? 1.272 -7.470 -2.553 1.00 98.19 91 THR A N 1
ATOM 743 C CA . THR A 1 91 ? 0.997 -7.393 -3.992 1.00 98.19 91 THR A CA 1
ATOM 744 C C . THR A 1 91 ? 1.436 -6.043 -4.552 1.00 98.19 91 THR A C 1
ATOM 746 O O . THR A 1 91 ? 2.188 -6.010 -5.523 1.00 98.19 91 THR A O 1
ATOM 749 N N . SER A 1 92 ? 1.062 -4.940 -3.899 1.00 98.56 92 SER A N 1
ATOM 750 C CA . SER A 1 92 ? 1.485 -3.588 -4.280 1.00 98.56 92 SER A CA 1
ATOM 751 C C . SER A 1 92 ? 3.006 -3.436 -4.269 1.00 98.56 92 SER A C 1
ATOM 753 O O . SER A 1 92 ? 3.576 -2.913 -5.224 1.00 98.56 92 SER A O 1
ATOM 755 N N . HIS A 1 93 ? 3.685 -3.964 -3.246 1.00 98.38 93 HIS A N 1
ATOM 756 C CA . HIS A 1 93 ? 5.147 -3.967 -3.200 1.00 98.38 93 HIS A CA 1
ATOM 757 C C . HIS A 1 93 ? 5.751 -4.798 -4.344 1.00 98.38 93 HIS A C 1
ATOM 759 O O . HIS A 1 93 ? 6.731 -4.386 -4.964 1.00 98.38 93 HIS A O 1
ATOM 765 N N . SER A 1 94 ? 5.189 -5.970 -4.652 1.00 98.44 94 SER A N 1
ATOM 766 C CA . SER A 1 94 ? 5.662 -6.796 -5.769 1.00 98.44 94 SER A CA 1
ATOM 767 C C . SER A 1 94 ? 5.511 -6.074 -7.111 1.00 98.44 94 SER A C 1
ATOM 769 O O . SER A 1 94 ? 6.411 -6.141 -7.948 1.00 98.44 94 SER A O 1
ATOM 771 N N . ILE A 1 95 ? 4.403 -5.353 -7.304 1.00 98.38 95 ILE A N 1
ATOM 772 C CA . ILE A 1 95 ? 4.164 -4.537 -8.499 1.00 98.38 95 ILE A CA 1
ATOM 773 C C . ILE A 1 95 ? 5.204 -3.419 -8.600 1.00 98.38 95 ILE A C 1
ATOM 775 O O . ILE A 1 95 ? 5.807 -3.270 -9.661 1.00 98.38 95 ILE A O 1
ATOM 779 N N . ALA A 1 96 ? 5.459 -2.688 -7.511 1.00 98.56 96 ALA A N 1
ATOM 780 C CA . ALA A 1 96 ? 6.453 -1.616 -7.488 1.00 98.56 96 ALA A CA 1
ATOM 781 C C . ALA A 1 96 ? 7.848 -2.123 -7.893 1.00 98.56 96 ALA A C 1
ATOM 783 O O . ALA A 1 96 ? 8.446 -1.598 -8.826 1.00 98.56 96 ALA A O 1
ATOM 784 N N . VAL A 1 97 ? 8.311 -3.229 -7.300 1.00 98.56 97 VAL A N 1
ATOM 785 C CA . VAL A 1 97 ? 9.620 -3.825 -7.630 1.00 98.56 97 VAL A CA 1
ATOM 786 C C . VAL A 1 97 ? 9.704 -4.260 -9.096 1.00 98.56 97 VAL A C 1
ATOM 788 O O . VAL A 1 97 ? 10.727 -4.054 -9.754 1.00 98.56 97 VAL A O 1
ATOM 791 N N . LYS A 1 98 ? 8.634 -4.860 -9.635 1.00 98.31 98 LYS A N 1
ATOM 792 C CA . LYS A 1 98 ? 8.580 -5.242 -11.056 1.00 98.31 98 LYS A CA 1
ATOM 793 C C . LYS A 1 98 ? 8.644 -4.019 -11.967 1.00 98.31 98 LYS A C 1
ATOM 795 O O . LYS A 1 98 ? 9.306 -4.081 -13.001 1.00 98.31 98 LYS A O 1
ATOM 800 N N . PHE A 1 99 ? 7.979 -2.932 -11.587 1.00 98.56 99 PHE A N 1
ATOM 801 C CA . PHE A 1 99 ? 8.010 -1.679 -12.330 1.00 98.56 99 PHE A CA 1
ATOM 802 C C . PHE A 1 99 ? 9.412 -1.063 -12.328 1.00 98.56 99 PHE A C 1
ATOM 804 O O . PHE A 1 99 ? 9.943 -0.793 -13.402 1.00 98.56 99 PHE A O 1
ATOM 811 N N . ASP A 1 100 ? 10.050 -0.949 -11.162 1.00 98.44 100 ASP A N 1
ATOM 812 C CA . ASP A 1 100 ? 11.418 -0.428 -11.039 1.00 98.44 100 ASP A CA 1
ATOM 813 C C . ASP A 1 100 ? 12.409 -1.240 -11.882 1.00 98.44 100 ASP A C 1
ATOM 815 O O . ASP A 1 100 ? 13.231 -0.684 -12.610 1.00 98.44 100 ASP A O 1
ATOM 819 N N . THR A 1 101 ? 12.274 -2.570 -11.860 1.00 98.62 101 THR A N 1
ATOM 820 C CA . THR A 1 101 ? 13.098 -3.471 -12.678 1.00 98.62 101 THR A CA 1
ATOM 821 C C . THR A 1 101 ? 12.877 -3.228 -14.173 1.00 98.62 101 THR A C 1
ATOM 823 O O . THR A 1 101 ? 13.838 -3.113 -14.933 1.00 98.62 101 THR A O 1
ATOM 826 N N . ALA A 1 102 ? 11.619 -3.130 -14.614 1.00 98.56 102 ALA A N 1
ATOM 827 C CA . ALA A 1 102 ? 11.291 -2.897 -16.018 1.00 98.56 102 ALA A CA 1
ATOM 828 C C . ALA A 1 102 ? 11.807 -1.535 -16.511 1.00 98.56 102 ALA A C 1
ATOM 830 O O . ALA A 1 102 ? 12.359 -1.448 -17.609 1.00 98.56 102 ALA A O 1
ATOM 831 N N . VAL A 1 103 ? 11.672 -0.488 -15.691 1.00 98.62 103 VAL A N 1
ATOM 832 C CA . VAL A 1 103 ? 12.194 0.853 -15.988 1.00 98.62 103 VAL A CA 1
ATOM 833 C C . VAL A 1 103 ? 13.721 0.842 -16.064 1.00 98.62 103 VAL A C 1
ATOM 835 O O . VAL A 1 103 ? 14.279 1.440 -16.986 1.00 98.62 103 VAL A O 1
ATOM 838 N N . GLY A 1 104 ? 14.397 0.129 -15.159 1.00 98.56 104 GLY A N 1
ATOM 839 C CA . GLY A 1 104 ? 15.849 -0.056 -15.202 1.00 98.56 104 GLY A CA 1
ATOM 840 C C . GLY A 1 104 ? 16.310 -0.697 -16.513 1.00 98.56 104 GLY A C 1
ATOM 841 O O . GLY A 1 104 ? 17.122 -0.114 -17.231 1.00 98.56 104 GLY A O 1
ATOM 842 N N . ILE A 1 105 ? 15.708 -1.832 -16.886 1.00 98.56 105 ILE A N 1
ATOM 843 C CA . ILE A 1 105 ? 16.015 -2.545 -18.139 1.00 98.56 105 ILE A CA 1
ATOM 844 C C . ILE A 1 105 ? 15.767 -1.652 -19.362 1.00 98.56 105 ILE A C 1
ATOM 846 O O . ILE A 1 105 ? 16.583 -1.608 -20.285 1.00 98.56 105 ILE A O 1
ATOM 850 N N . LEU A 1 106 ? 14.645 -0.928 -19.389 1.00 98.56 106 LEU A N 1
ATOM 851 C CA . LEU A 1 106 ? 14.325 -0.030 -20.497 1.00 98.56 106 LEU A CA 1
ATOM 852 C C . LEU A 1 106 ? 15.348 1.106 -20.610 1.00 98.56 106 LEU A C 1
ATOM 854 O O . LEU A 1 106 ? 15.783 1.429 -21.713 1.00 98.56 106 LEU A O 1
ATOM 858 N N . THR A 1 107 ? 15.755 1.678 -19.479 1.00 98.56 107 THR A N 1
ATOM 859 C CA . THR A 1 107 ? 16.758 2.748 -19.425 1.00 98.56 107 THR A CA 1
ATOM 860 C C . THR A 1 107 ? 18.097 2.274 -19.982 1.00 98.56 107 THR A C 1
ATOM 862 O O . THR A 1 107 ? 18.689 2.950 -20.825 1.00 98.56 107 THR A O 1
ATOM 865 N N . GLU A 1 108 ? 18.561 1.091 -19.573 1.00 98.50 108 GLU A N 1
ATOM 866 C CA . GLU A 1 108 ? 19.791 0.491 -20.101 1.00 98.50 108 GLU A CA 1
ATOM 867 C C . GLU A 1 108 ? 19.708 0.251 -21.610 1.00 98.50 108 GLU A C 1
ATOM 869 O O . GLU A 1 108 ? 20.631 0.608 -22.346 1.00 98.50 108 GLU A O 1
ATOM 874 N N . LYS A 1 109 ? 18.580 -0.283 -22.092 1.00 98.56 109 LYS A N 1
ATOM 875 C CA . LYS A 1 109 ? 18.373 -0.540 -23.519 1.00 98.56 109 LYS A CA 1
ATOM 876 C C . LYS A 1 109 ? 18.386 0.746 -24.347 1.00 98.56 109 LYS A C 1
ATOM 878 O O . LYS A 1 109 ? 19.061 0.800 -25.373 1.00 98.56 109 LYS A O 1
ATOM 883 N N . VAL A 1 110 ? 17.685 1.786 -23.896 1.00 98.50 110 VAL A N 1
ATOM 884 C CA . VAL A 1 110 ? 17.663 3.094 -24.570 1.00 98.50 110 VAL A CA 1
ATOM 885 C C . VAL A 1 110 ? 19.064 3.704 -24.608 1.00 98.50 110 VAL A C 1
ATOM 887 O O . VAL A 1 110 ? 19.496 4.182 -25.655 1.00 98.50 110 VAL A O 1
ATOM 890 N N . ASN A 1 111 ? 19.813 3.636 -23.506 1.00 98.50 111 ASN A N 1
ATOM 891 C CA . ASN A 1 111 ? 21.194 4.115 -23.472 1.00 98.50 111 ASN A CA 1
ATOM 892 C C . ASN A 1 111 ? 22.091 3.358 -24.464 1.00 98.50 111 ASN A C 1
ATOM 894 O O . ASN A 1 111 ? 22.891 3.981 -25.166 1.00 98.50 111 ASN A O 1
ATOM 898 N N . LEU A 1 112 ? 21.942 2.034 -24.559 1.00 98.44 112 LEU A N 1
ATOM 899 C CA . LEU A 1 112 ? 22.682 1.210 -25.513 1.00 98.44 112 LEU A CA 1
ATOM 900 C C . LEU A 1 112 ? 22.359 1.586 -26.967 1.00 98.44 112 LEU A C 1
ATOM 902 O O . LEU A 1 112 ? 23.277 1.748 -27.773 1.00 98.44 112 LEU A O 1
ATOM 906 N N . GLU A 1 113 ? 21.078 1.757 -27.302 1.00 98.31 113 GLU A N 1
ATOM 907 C CA . GLU A 1 113 ? 20.643 2.170 -28.643 1.00 98.31 113 GLU A CA 1
ATOM 908 C C . GLU A 1 113 ? 21.166 3.569 -29.000 1.00 98.31 113 GLU A C 1
ATOM 910 O O . GLU A 1 113 ? 21.703 3.763 -30.093 1.00 98.31 113 GLU A O 1
ATOM 915 N N . ILE A 1 114 ? 21.096 4.525 -28.065 1.00 98.38 114 ILE A N 1
ATOM 916 C CA . ILE A 1 114 ? 21.635 5.881 -28.251 1.00 98.38 114 ILE A CA 1
ATOM 917 C C . ILE A 1 114 ? 23.140 5.833 -28.520 1.00 98.38 114 ILE A C 1
ATOM 919 O O . ILE A 1 114 ? 23.613 6.479 -29.455 1.00 98.38 114 ILE A O 1
ATOM 923 N N . ASN A 1 115 ? 23.900 5.081 -27.722 1.00 97.94 115 ASN A N 1
ATOM 924 C CA . ASN A 1 115 ? 25.349 4.980 -27.889 1.00 97.94 115 ASN A CA 1
ATOM 925 C C . ASN A 1 115 ? 25.712 4.308 -29.219 1.00 97.94 115 ASN A C 1
ATOM 927 O O . ASN A 1 115 ? 26.503 4.856 -29.980 1.00 97.94 115 ASN A O 1
ATOM 931 N N . THR A 1 116 ? 25.045 3.205 -29.562 1.00 98.25 116 THR A N 1
ATOM 932 C CA . THR A 1 116 ? 25.249 2.512 -30.844 1.00 98.25 116 THR A CA 1
ATOM 933 C C . THR A 1 116 ? 24.936 3.427 -32.031 1.00 98.25 116 THR A C 1
ATOM 935 O O . THR A 1 116 ? 25.684 3.479 -33.007 1.00 98.25 116 THR A O 1
ATOM 938 N N . SER A 1 117 ? 23.847 4.198 -31.954 1.00 98.19 117 SER A N 1
ATOM 939 C CA . SER A 1 117 ? 23.496 5.165 -32.994 1.00 98.19 117 SER A CA 1
ATOM 940 C C . SER A 1 117 ? 24.535 6.281 -33.113 1.00 98.19 117 SER A C 1
ATOM 942 O O . SER A 1 117 ? 24.868 6.674 -34.232 1.00 98.19 117 SER A O 1
ATOM 944 N N . LYS A 1 118 ? 25.057 6.795 -31.991 1.00 98.38 118 LYS A N 1
ATOM 945 C CA . LYS A 1 118 ? 26.135 7.797 -31.994 1.00 98.38 118 LYS A CA 1
ATOM 946 C C . LYS A 1 118 ? 27.396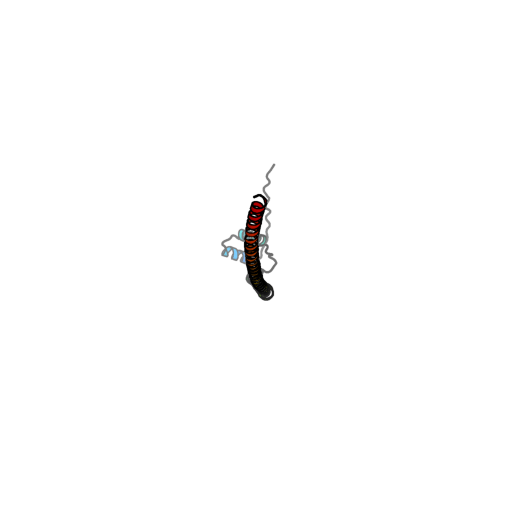 7.246 -32.652 1.00 98.38 118 LYS A C 1
ATOM 948 O O . LYS A 1 118 ? 27.951 7.914 -33.521 1.00 98.38 118 LYS A O 1
ATOM 953 N N . ASP A 1 119 ? 27.801 6.028 -32.308 1.00 98.19 119 ASP A N 1
ATOM 954 C CA . ASP A 1 119 ? 28.978 5.382 -32.894 1.00 98.19 119 ASP A CA 1
ATOM 955 C C . ASP A 1 119 ? 28.816 5.179 -34.404 1.00 98.19 119 ASP A C 1
ATOM 957 O O . ASP A 1 119 ? 29.726 5.469 -35.184 1.00 98.19 119 ASP A O 1
ATOM 961 N N . ASN A 1 120 ? 27.625 4.765 -34.843 1.00 98.12 120 ASN A N 1
ATOM 962 C CA . ASN A 1 120 ? 27.303 4.648 -36.262 1.00 98.12 120 ASN A CA 1
ATOM 963 C C . ASN A 1 120 ? 27.413 5.996 -36.985 1.00 98.12 120 ASN A C 1
ATOM 965 O O . ASN A 1 120 ? 28.032 6.065 -38.048 1.00 98.12 120 ASN A O 1
ATOM 969 N N . LEU A 1 121 ? 26.866 7.072 -36.409 1.00 98.00 121 LEU A N 1
ATOM 970 C CA . LEU A 1 121 ? 26.974 8.418 -36.977 1.00 98.00 121 LEU A CA 1
ATOM 971 C C . LEU A 1 121 ? 28.433 8.878 -37.070 1.00 98.00 121 LEU A C 1
ATOM 973 O O . LEU A 1 121 ? 28.850 9.368 -38.118 1.00 98.00 121 LEU A O 1
ATOM 977 N N . VAL A 1 122 ? 29.232 8.664 -36.022 1.00 98.25 122 VAL A N 1
ATOM 978 C CA . VAL A 1 122 ? 30.668 8.984 -36.026 1.00 98.25 122 VAL A CA 1
ATOM 979 C C . VAL A 1 122 ? 31.398 8.209 -37.125 1.00 98.25 122 VAL A C 1
ATOM 981 O O . VAL A 1 122 ? 32.209 8.785 -37.850 1.00 98.25 122 VAL A O 1
ATOM 984 N N . ASN A 1 123 ? 31.094 6.923 -37.301 1.00 98.19 123 ASN A N 1
ATOM 985 C CA . ASN A 1 123 ? 31.699 6.102 -38.349 1.00 98.19 123 ASN A CA 1
ATOM 986 C C . ASN A 1 123 ? 31.316 6.573 -39.759 1.00 98.19 123 ASN A C 1
ATOM 988 O O . ASN A 1 123 ? 32.162 6.578 -40.654 1.00 98.19 123 ASN A O 1
ATOM 992 N N . VAL A 1 124 ? 30.063 6.989 -39.967 1.00 98.31 124 VAL A N 1
ATOM 993 C CA . VAL A 1 124 ? 29.617 7.578 -41.239 1.00 98.31 124 VAL A CA 1
ATOM 994 C C . VAL A 1 124 ? 30.359 8.886 -41.517 1.00 98.31 124 VAL A C 1
ATOM 996 O O . VAL A 1 124 ? 30.873 9.060 -42.621 1.00 98.31 124 VAL A O 1
ATOM 999 N N . LEU A 1 125 ? 30.478 9.769 -40.522 1.00 98.06 125 LEU A N 1
ATOM 1000 C CA . LEU A 1 125 ? 31.203 11.035 -40.661 1.00 98.06 125 LEU A CA 1
ATOM 1001 C C . LEU A 1 125 ? 32.684 10.818 -40.992 1.00 98.06 125 LEU A C 1
ATOM 1003 O O . LEU A 1 125 ? 33.197 11.479 -41.888 1.00 98.06 125 LEU A O 1
ATOM 1007 N N . LYS A 1 126 ? 33.351 9.850 -40.349 1.00 98.06 126 LYS A N 1
ATOM 1008 C CA . LYS A 1 126 ? 34.741 9.482 -40.677 1.00 98.06 126 LYS A CA 1
ATOM 1009 C C . LYS A 1 126 ? 34.894 9.028 -42.128 1.00 98.06 126 LYS A C 1
ATOM 1011 O O . LYS A 1 126 ? 35.775 9.508 -42.829 1.00 98.06 126 LYS A O 1
ATOM 1016 N N . LYS A 1 127 ? 34.011 8.146 -42.609 1.00 98.06 127 LYS A N 1
ATOM 1017 C CA . LYS A 1 127 ? 34.039 7.690 -44.012 1.00 98.06 127 LYS A CA 1
ATOM 1018 C C . LYS A 1 127 ? 33.810 8.834 -44.997 1.00 98.06 127 LYS A C 1
ATOM 1020 O O . LYS A 1 127 ? 34.393 8.840 -46.080 1.00 98.06 127 LYS A O 1
ATOM 1025 N N . LEU A 1 128 ? 32.943 9.778 -44.639 1.00 98.00 128 LEU A N 1
ATOM 1026 C CA . LEU A 1 128 ? 32.667 10.948 -45.460 1.00 98.00 128 LEU A CA 1
ATOM 1027 C C . LEU A 1 128 ? 33.884 11.882 -45.526 1.00 98.00 128 LEU A C 1
ATOM 1029 O O . LEU A 1 128 ? 34.236 12.331 -46.614 1.00 98.00 128 LEU A O 1
ATOM 1033 N N . ASP A 1 129 ? 34.553 12.110 -44.396 1.00 98.00 129 ASP A N 1
ATOM 1034 C CA . ASP A 1 129 ? 35.797 12.881 -44.319 1.00 98.00 129 ASP A CA 1
ATOM 1035 C C . ASP A 1 129 ? 36.908 12.252 -45.176 1.00 98.00 129 ASP A C 1
ATOM 1037 O O . ASP A 1 129 ? 37.489 12.914 -46.037 1.00 98.00 129 ASP A O 1
ATOM 1041 N N . GLU A 1 130 ? 37.112 10.935 -45.063 1.00 97.81 130 GLU A N 1
ATOM 1042 C C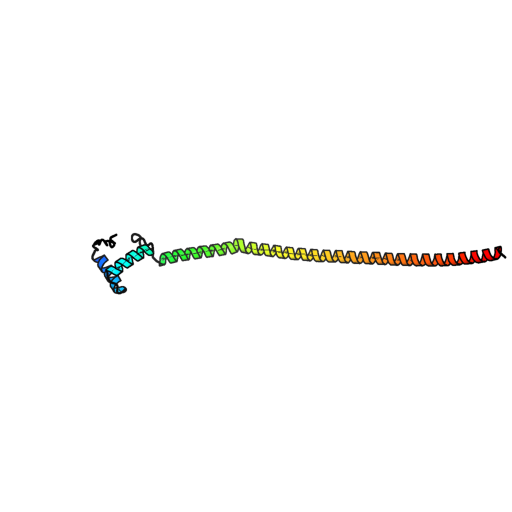A . GLU A 1 130 ? 38.048 10.191 -45.917 1.00 97.81 130 GLU A CA 1
ATOM 1043 C C . GLU A 1 130 ? 37.719 10.340 -47.412 1.00 97.81 130 GLU A C 1
ATOM 1045 O O . GLU A 1 130 ? 38.615 10.475 -48.252 1.00 97.81 130 GLU A O 1
ATOM 1050 N N . HIS A 1 131 ? 36.432 10.304 -47.769 1.00 97.81 131 HIS A N 1
ATOM 1051 C CA . HIS A 1 131 ? 35.986 10.464 -49.150 1.00 97.81 131 HIS A CA 1
ATOM 1052 C C . HIS A 1 131 ? 36.229 11.887 -49.669 1.00 97.81 131 HIS A C 1
ATOM 1054 O O . HIS A 1 131 ? 36.744 12.055 -50.777 1.00 97.81 131 HIS A O 1
ATOM 1060 N N . PHE A 1 132 ? 35.925 12.912 -48.871 1.00 97.62 132 PHE A N 1
ATOM 1061 C CA . PHE A 1 132 ? 36.220 14.298 -49.229 1.00 97.62 132 PHE A CA 1
ATOM 1062 C C . PHE A 1 132 ? 37.723 14.564 -49.329 1.00 97.62 132 PHE A C 1
ATOM 1064 O O . PHE A 1 132 ? 38.146 15.249 -50.260 1.00 97.62 132 PHE A O 1
ATOM 1071 N N . GLY A 1 133 ? 38.539 13.947 -48.470 1.00 97.25 133 GLY A N 1
ATOM 1072 C CA . GLY A 1 133 ? 39.996 13.974 -48.590 1.00 97.25 133 GLY A CA 1
ATOM 1073 C C . GLY A 1 133 ? 40.479 13.439 -49.943 1.00 97.25 133 GLY A C 1
ATOM 1074 O O . GLY A 1 133 ? 41.297 14.077 -50.608 1.00 97.25 133 GLY A O 1
ATOM 1075 N N . LYS A 1 134 ? 39.919 12.316 -50.417 1.00 97.50 134 LYS A N 1
ATOM 1076 C CA . LYS A 1 134 ? 40.224 11.769 -51.755 1.00 97.50 134 LYS A CA 1
ATOM 1077 C C . LYS A 1 134 ? 39.799 12.717 -52.879 1.00 97.50 134 LYS A C 1
ATOM 1079 O O . LYS A 1 134 ? 40.572 12.921 -53.814 1.00 97.50 134 LYS A O 1
ATOM 1084 N N . ILE A 1 135 ? 38.606 13.313 -52.790 1.00 97.38 135 ILE A N 1
ATOM 1085 C CA . ILE A 1 135 ? 38.123 14.294 -53.777 1.00 97.38 135 ILE A CA 1
ATOM 1086 C C . ILE A 1 135 ? 39.062 15.503 -53.844 1.00 97.38 135 ILE A C 1
ATOM 1088 O O . ILE A 1 135 ? 39.434 15.916 -54.940 1.00 97.38 135 ILE A O 1
ATOM 1092 N N . ALA A 1 136 ? 39.493 16.037 -52.699 1.00 97.31 136 ALA A N 1
ATOM 1093 C CA . ALA A 1 136 ? 40.409 17.174 -52.647 1.00 97.31 136 ALA A CA 1
ATOM 1094 C C . ALA A 1 136 ? 41.740 16.875 -53.362 1.00 97.31 136 ALA A C 1
ATOM 1096 O O . ALA A 1 136 ? 42.224 17.699 -54.137 1.00 97.31 136 ALA A O 1
ATOM 1097 N N . VAL A 1 137 ? 42.297 15.671 -53.180 1.00 97.38 137 VAL A N 1
ATOM 1098 C CA . VAL A 1 137 ? 43.503 15.227 -53.903 1.00 97.38 137 VAL A CA 1
ATOM 1099 C C . VAL A 1 137 ? 43.268 15.181 -55.416 1.00 97.38 137 VAL A C 1
ATOM 1101 O O . VAL A 1 137 ? 44.105 15.661 -56.181 1.00 97.38 137 VAL A O 1
ATOM 1104 N N . VAL A 1 138 ? 42.132 14.635 -55.865 1.00 97.56 138 VAL A N 1
ATOM 1105 C CA . VAL A 1 138 ? 41.786 14.578 -57.297 1.00 97.56 138 VAL A CA 1
ATOM 1106 C C . VAL A 1 138 ? 41.656 15.982 -57.893 1.00 97.56 138 VAL A C 1
ATOM 1108 O O . VAL A 1 138 ? 42.233 16.235 -58.951 1.00 97.56 138 VAL A O 1
ATOM 1111 N N . ILE A 1 139 ? 40.970 16.901 -57.205 1.00 97.12 139 ILE A N 1
ATOM 1112 C CA . ILE A 1 139 ? 40.821 18.301 -57.634 1.00 97.12 139 ILE A CA 1
ATOM 1113 C C . ILE A 1 139 ? 42.190 18.977 -57.757 1.00 97.12 139 ILE A C 1
ATOM 1115 O O . ILE A 1 139 ? 42.469 19.596 -58.781 1.00 97.12 139 ILE A O 1
ATOM 1119 N N . ASN A 1 140 ? 43.073 18.813 -56.767 1.00 96.38 140 ASN A N 1
ATOM 1120 C CA . ASN A 1 140 ? 44.418 19.395 -56.803 1.00 96.38 140 ASN A CA 1
ATOM 1121 C C . ASN A 1 140 ? 45.235 18.880 -57.999 1.00 96.38 140 ASN A C 1
ATOM 1123 O O . ASN A 1 140 ? 45.876 19.663 -58.701 1.00 96.38 140 ASN A O 1
ATOM 1127 N N . ASN A 1 141 ? 45.173 17.574 -58.279 1.00 96.44 141 ASN A N 1
ATOM 1128 C CA . ASN A 1 141 ? 45.857 16.972 -59.427 1.00 96.44 141 ASN A CA 1
ATOM 1129 C C . ASN A 1 141 ? 45.302 17.481 -60.771 1.00 96.44 141 ASN A C 1
ATOM 1131 O O . ASN A 1 141 ? 46.067 17.723 -61.712 1.00 96.44 141 ASN A O 1
ATOM 1135 N N . GLN A 1 142 ? 43.980 17.647 -60.872 1.00 96.81 142 GLN A N 1
ATOM 1136 C CA . GLN A 1 142 ? 43.325 18.201 -62.058 1.00 96.81 142 GLN A CA 1
ATOM 1137 C C . GLN A 1 142 ? 43.685 19.677 -62.262 1.00 96.81 142 GLN A C 1
ATOM 1139 O O . GLN A 1 142 ? 44.064 20.044 -63.372 1.00 96.81 142 GLN A O 1
ATOM 1144 N N . SER A 1 143 ? 43.660 20.494 -61.202 1.00 96.88 143 SER A N 1
ATOM 1145 C CA . SER A 1 143 ? 44.074 21.905 -61.241 1.00 96.88 143 SER A CA 1
ATOM 1146 C C . SER A 1 143 ? 45.504 22.046 -61.760 1.00 96.88 143 SER A C 1
ATOM 1148 O O . SER A 1 143 ? 45.735 22.742 -62.742 1.00 96.88 143 SER A O 1
ATOM 1150 N N . ALA A 1 144 ? 46.450 21.285 -61.198 1.00 95.81 144 ALA A N 1
ATOM 1151 C CA . ALA A 1 144 ? 47.843 21.313 -61.643 1.00 95.81 144 ALA A CA 1
ATOM 1152 C C . ALA A 1 144 ? 48.019 20.891 -63.117 1.00 95.81 144 ALA A C 1
ATOM 1154 O O . ALA A 1 144 ? 48.941 21.343 -63.797 1.00 95.81 144 ALA A O 1
ATOM 1155 N N . SER A 1 145 ? 47.158 20.004 -63.624 1.00 96.19 145 SER A N 1
ATOM 1156 C CA . SER A 1 145 ? 47.165 19.599 -65.036 1.00 96.19 145 SER A CA 1
ATOM 1157 C C . SER A 1 145 ? 46.611 20.697 -65.948 1.00 96.19 145 SER A C 1
ATOM 1159 O O . SER A 1 145 ? 47.170 20.931 -67.021 1.00 96.19 145 SER A O 1
ATOM 1161 N N . LEU A 1 146 ? 45.556 21.396 -65.516 1.00 96.25 146 LEU A N 1
ATOM 1162 C CA . LEU A 1 146 ? 44.999 22.554 -66.219 1.00 96.25 146 LEU A CA 1
ATOM 1163 C C . LEU A 1 146 ? 46.005 23.705 -66.285 1.00 96.25 146 LEU A C 1
ATOM 1165 O O . LEU A 1 146 ? 46.176 24.279 -67.356 1.00 96.25 146 LEU A O 1
ATOM 1169 N N . ASP A 1 147 ? 46.732 23.979 -65.200 1.00 95.81 147 ASP A N 1
ATOM 1170 C CA . ASP A 1 147 ? 47.772 25.016 -65.172 1.00 95.81 147 ASP A CA 1
ATOM 1171 C C . ASP A 1 147 ? 48.875 24.733 -66.207 1.00 95.81 147 ASP A C 1
ATOM 1173 O O . ASP A 1 147 ? 49.277 25.615 -66.970 1.00 95.81 147 ASP A O 1
ATOM 1177 N N . LYS A 1 148 ? 49.325 23.472 -66.301 1.00 96.06 148 LYS A N 1
ATOM 1178 C CA . LYS A 1 148 ? 50.295 23.034 -67.323 1.00 96.06 148 LYS A CA 1
ATOM 1179 C C . LYS A 1 148 ? 49.752 23.190 -68.744 1.00 96.06 148 LYS A C 1
ATOM 1181 O O . LYS A 1 148 ? 50.489 23.608 -69.641 1.00 96.06 148 LYS A O 1
ATOM 1186 N N . LEU A 1 149 ? 48.483 22.841 -68.962 1.00 95.88 149 LEU A N 1
ATOM 1187 C CA . LEU A 1 149 ? 47.837 22.979 -70.265 1.00 95.88 149 LEU A CA 1
ATOM 1188 C C . LEU A 1 149 ? 47.700 24.456 -70.656 1.00 95.88 149 LEU A C 1
ATOM 1190 O O . LEU A 1 149 ? 48.063 24.814 -71.774 1.00 95.88 149 LEU A O 1
ATOM 1194 N N . SER A 1 150 ? 47.266 25.312 -69.728 1.00 94.62 150 SER A N 1
ATOM 1195 C CA . SER A 1 150 ? 47.170 26.762 -69.920 1.00 94.62 150 SER A CA 1
ATOM 1196 C C . SER A 1 150 ? 48.521 27.358 -70.310 1.00 94.62 150 SER A C 1
ATOM 1198 O O . SER A 1 150 ? 48.620 28.031 -71.330 1.00 94.62 150 SER A O 1
ATOM 1200 N N . ALA A 1 151 ? 49.591 27.022 -69.581 1.00 93.56 151 ALA A N 1
ATOM 1201 C CA . ALA A 1 151 ? 50.939 27.488 -69.906 1.00 93.56 151 ALA A CA 1
ATOM 1202 C C . ALA A 1 151 ? 51.406 27.037 -71.304 1.00 93.56 151 ALA A C 1
ATOM 1204 O O . ALA A 1 151 ? 52.089 27.778 -72.013 1.00 93.56 151 ALA A O 1
ATOM 1205 N N . THR A 1 152 ? 51.030 25.823 -71.719 1.00 95.00 152 THR A N 1
ATOM 1206 C CA . THR A 1 152 ? 51.340 25.299 -73.059 1.00 95.00 152 THR A CA 1
ATOM 1207 C C . THR A 1 152 ? 50.599 26.081 -74.145 1.00 95.00 152 THR A C 1
ATOM 1209 O O . THR A 1 152 ? 51.207 26.458 -75.148 1.00 95.00 152 THR A O 1
ATOM 1212 N N . ILE A 1 153 ? 49.311 26.365 -73.933 1.00 93.00 153 ILE A N 1
ATOM 1213 C CA . ILE A 1 153 ? 48.481 27.166 -74.844 1.00 93.00 153 ILE A CA 1
ATOM 1214 C C . ILE A 1 153 ? 49.017 28.597 -74.952 1.00 93.00 153 ILE A C 1
ATOM 1216 O O . ILE A 1 153 ? 49.136 29.116 -76.064 1.00 93.00 153 ILE A O 1
ATOM 1220 N N . ASP A 1 154 ? 49.392 29.217 -73.833 1.00 92.06 154 ASP A N 1
ATOM 1221 C CA . ASP A 1 154 ? 49.968 30.564 -73.812 1.00 92.06 154 ASP A CA 1
ATOM 1222 C C . ASP A 1 154 ? 51.270 30.624 -74.616 1.00 92.06 154 ASP A C 1
ATOM 1224 O O . ASP A 1 154 ? 51.464 31.524 -75.434 1.00 92.06 154 ASP A O 1
ATOM 1228 N N . ASN A 1 155 ? 52.157 29.643 -74.428 1.00 90.00 155 ASN A N 1
ATOM 1229 C CA . ASN A 1 155 ? 53.401 29.549 -75.190 1.00 90.00 155 ASN A CA 1
ATOM 1230 C C . ASN A 1 155 ? 53.135 29.363 -76.689 1.00 90.00 155 ASN A C 1
ATOM 1232 O O . ASN A 1 155 ? 53.731 30.070 -77.497 1.00 90.00 155 ASN A O 1
ATOM 1236 N N . HIS A 1 156 ? 52.213 28.471 -77.064 1.00 90.44 156 HIS A N 1
ATOM 1237 C CA . HIS A 1 156 ? 51.848 28.246 -78.463 1.00 90.44 156 HIS A CA 1
ATOM 1238 C C . HIS A 1 156 ? 51.237 29.498 -79.112 1.00 90.44 156 HIS A C 1
ATOM 1240 O O . HIS A 1 156 ? 51.599 29.859 -80.230 1.00 90.44 156 HIS A O 1
ATOM 1246 N N . SER A 1 157 ? 50.373 30.209 -78.384 1.00 88.25 157 SER A N 1
ATOM 1247 C CA . SER A 1 157 ? 49.767 31.465 -78.839 1.00 88.25 157 SER A CA 1
ATOM 1248 C C . SER A 1 157 ? 50.814 32.562 -79.051 1.00 88.25 157 SER A C 1
ATOM 1250 O O . SER A 1 157 ? 50.708 33.334 -80.001 1.00 88.25 157 SER A O 1
ATOM 1252 N N . ARG A 1 158 ? 51.859 32.624 -78.211 1.00 83.31 158 ARG A N 1
ATOM 1253 C CA . ARG A 1 158 ? 52.999 33.531 -78.434 1.00 83.31 158 ARG A CA 1
ATOM 1254 C C . ARG A 1 158 ? 53.800 33.161 -79.681 1.00 83.31 158 ARG A C 1
ATOM 1256 O O . ARG A 1 158 ? 54.208 34.067 -80.389 1.00 83.31 158 ARG A O 1
ATOM 1263 N N . THR A 1 159 ? 54.004 31.870 -79.957 1.00 80.19 159 THR A N 1
ATOM 1264 C CA . THR A 1 159 ? 54.721 31.402 -81.160 1.00 80.19 159 THR A CA 1
ATOM 1265 C C . THR A 1 159 ? 53.950 31.665 -82.456 1.00 80.19 159 THR A C 1
ATOM 1267 O O . THR A 1 159 ? 54.567 31.889 -83.486 1.00 80.19 159 THR A O 1
ATOM 1270 N N . ILE A 1 160 ? 52.614 31.635 -82.430 1.00 77.50 160 ILE A N 1
ATOM 1271 C CA . ILE A 1 160 ? 51.784 31.941 -83.611 1.00 77.50 160 ILE A CA 1
ATOM 1272 C C . ILE A 1 160 ? 51.732 33.449 -83.900 1.00 77.50 160 ILE A C 1
ATOM 1274 O O . ILE A 1 160 ? 51.658 33.845 -85.059 1.00 77.50 160 ILE A O 1
ATOM 1278 N N . ASN A 1 161 ? 51.748 34.288 -82.861 1.00 68.50 161 ASN A N 1
ATOM 1279 C CA . ASN A 1 161 ? 51.633 35.745 -82.985 1.00 68.50 161 ASN A CA 1
ATOM 1280 C C . ASN A 1 161 ? 52.989 36.475 -83.150 1.00 68.50 161 ASN A C 1
ATOM 1282 O O . ASN A 1 161 ? 53.009 37.706 -83.100 1.00 68.50 161 ASN A O 1
ATOM 1286 N N . SER A 1 162 ? 54.100 35.742 -83.308 1.00 54.03 162 SER A N 1
ATOM 1287 C CA . SER A 1 162 ? 55.458 36.256 -83.566 1.00 54.03 162 SER A CA 1
ATOM 1288 C C . SER A 1 162 ? 55.891 36.004 -85.003 1.00 54.03 162 SER A C 1
ATOM 1290 O O . SER A 1 162 ? 56.464 36.930 -85.613 1.00 54.03 162 SER A O 1
#